Protein AF-A0A212CUP1-F1 (afdb_monomer_lite)

Sequence (65 aa):
VSCNIFRTLPPSDSNEFDPEEDEPTLEASWPHLQLVYEFFIRFLESQEFQPSVAKKYIDQKFVLQ

Organism: Cervus elaphus hippelaphus (NCBI:txid46360)

Structure (mmCIF, N/CA/C/O backbone):
data_AF-A0A212CUP1-F1
#
_entry.id   AF-A0A212CUP1-F1
#
loop_
_atom_site.group_PDB
_atom_site.id
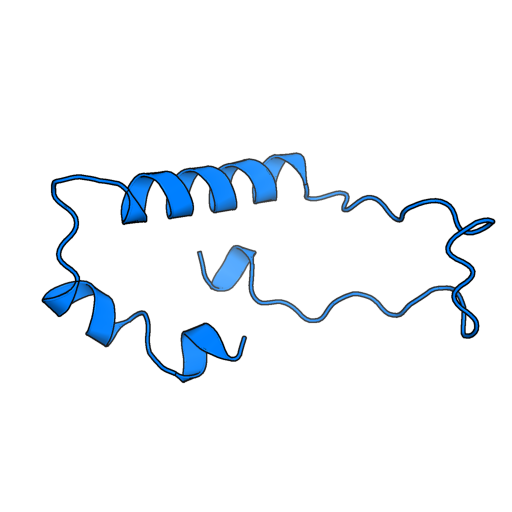_atom_site.type_symbol
_atom_site.label_atom_id
_atom_site.label_alt_id
_atom_site.label_comp_id
_atom_site.label_asym_id
_atom_site.label_entity_id
_atom_site.label_seq_id
_atom_site.pdbx_PDB_ins_code
_atom_site.Cartn_x
_atom_site.Cartn_y
_atom_site.Cartn_z
_atom_site.occupancy
_atom_site.B_iso_or_equiv
_atom_site.auth_seq_id
_atom_site.auth_comp_id
_atom_site.auth_asym_id
_atom_site.auth_atom_id
_atom_site.pdbx_PDB_model_num
ATOM 1 N N . VAL A 1 1 ? -6.998 5.072 -2.819 1.00 93.88 1 VAL A N 1
ATOM 2 C CA . VAL A 1 1 ? -5.761 4.309 -2.526 1.00 93.88 1 VAL A CA 1
ATOM 3 C C . VAL A 1 1 ? -5.742 3.014 -3.325 1.00 93.88 1 VAL A C 1
ATOM 5 O O . VAL A 1 1 ? -4.972 2.950 -4.270 1.00 93.88 1 VAL A O 1
ATOM 8 N N . SER A 1 2 ? -6.646 2.060 -3.064 1.00 95.94 2 SER A N 1
ATOM 9 C CA . SER A 1 2 ? -6.676 0.750 -3.743 1.00 95.94 2 SER A CA 1
ATOM 10 C C . SER A 1 2 ? -6.643 0.820 -5.273 1.00 95.94 2 SER A C 1
ATOM 12 O O . SER A 1 2 ? -5.759 0.227 -5.869 1.00 95.94 2 SER A O 1
ATOM 14 N N . CYS A 1 3 ? -7.511 1.616 -5.913 1.00 96.38 3 CYS A N 1
ATOM 15 C CA . CYS A 1 3 ? -7.541 1.731 -7.382 1.00 96.38 3 CYS A CA 1
ATOM 16 C C . CYS A 1 3 ? -6.268 2.329 -8.010 1.00 96.38 3 CYS A C 1
ATOM 18 O O . CYS A 1 3 ? -6.092 2.226 -9.216 1.00 96.38 3 CYS A O 1
ATOM 20 N N . ASN A 1 4 ? -5.415 2.986 -7.217 1.00 96.19 4 ASN A N 1
ATOM 21 C CA . ASN A 1 4 ? -4.177 3.597 -7.707 1.00 96.19 4 ASN A CA 1
ATOM 22 C C . ASN A 1 4 ? -2.964 2.677 -7.498 1.00 96.19 4 ASN A C 1
ATOM 24 O O . ASN A 1 4 ? -2.032 2.700 -8.297 1.00 96.19 4 ASN A O 1
ATOM 28 N N . ILE A 1 5 ? -2.958 1.908 -6.401 1.00 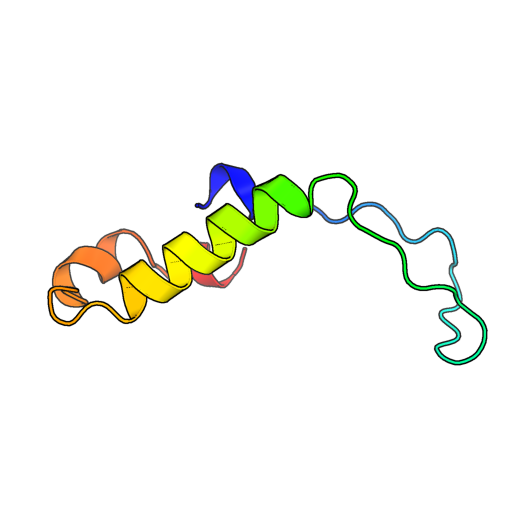95.69 5 ILE A N 1
ATOM 29 C CA . ILE A 1 5 ? -1.792 1.127 -5.965 1.00 95.69 5 ILE A CA 1
ATOM 30 C C . ILE A 1 5 ? -1.915 -0.345 -6.363 1.00 95.69 5 ILE A C 1
ATOM 32 O O . ILE A 1 5 ? -0.937 -0.923 -6.824 1.00 95.69 5 ILE A O 1
ATOM 36 N N . PHE A 1 6 ? -3.097 -0.948 -6.217 1.00 96.75 6 PHE A N 1
ATOM 37 C CA . PHE A 1 6 ? -3.281 -2.375 -6.469 1.00 96.75 6 PHE A CA 1
ATOM 38 C C . PHE A 1 6 ? -3.364 -2.637 -7.966 1.00 96.75 6 PHE A C 1
ATOM 40 O O . PHE A 1 6 ? -4.403 -2.440 -8.600 1.00 96.75 6 PHE A O 1
ATOM 47 N N . ARG A 1 7 ? -2.236 -3.066 -8.525 1.00 94.00 7 ARG A N 1
ATOM 48 C CA . ARG A 1 7 ? -2.105 -3.461 -9.921 1.00 94.00 7 ARG A CA 1
ATOM 49 C C . ARG A 1 7 ? -1.062 -4.555 -10.053 1.00 94.00 7 ARG A C 1
ATOM 51 O O . ARG A 1 7 ? -0.103 -4.611 -9.290 1.00 94.00 7 ARG A O 1
ATOM 58 N N . THR A 1 8 ? -1.244 -5.402 -11.054 1.00 93.31 8 THR A N 1
ATOM 59 C CA . THR A 1 8 ? -0.214 -6.354 -11.458 1.00 93.31 8 THR A CA 1
ATOM 60 C C . THR A 1 8 ? 1.007 -5.577 -11.940 1.00 93.31 8 THR A C 1
ATOM 62 O O . THR A 1 8 ? 0.871 -4.636 -12.726 1.00 93.31 8 THR A O 1
ATOM 65 N N . LEU A 1 9 ? 2.18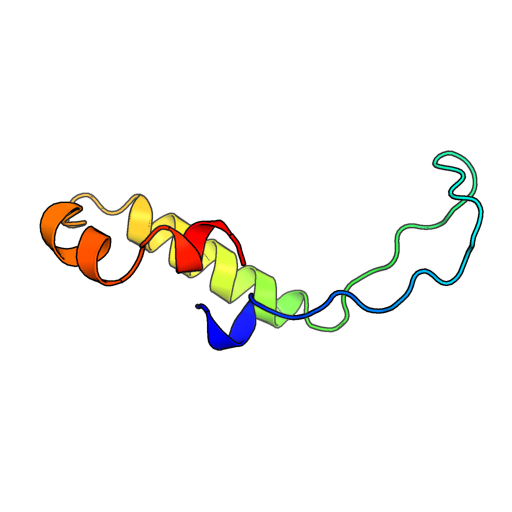5 -5.953 -11.447 1.00 88.75 9 LEU A N 1
ATOM 66 C CA . LEU A 1 9 ? 3.436 -5.394 -11.941 1.00 88.75 9 LEU A CA 1
ATOM 67 C C . LEU A 1 9 ? 3.638 -5.803 -13.407 1.00 88.75 9 LEU A C 1
ATOM 69 O O . LEU A 1 9 ? 3.234 -6.908 -13.786 1.00 88.75 9 LEU A O 1
ATOM 73 N N . PRO A 1 10 ? 4.223 -4.926 -14.240 1.00 85.88 10 PRO A N 1
ATOM 74 C CA . PRO A 1 10 ? 4.600 -5.312 -15.590 1.00 85.88 10 PRO A CA 1
ATOM 75 C C . PRO A 1 10 ? 5.567 -6.509 -15.542 1.00 85.88 10 PRO A C 1
ATOM 77 O O . PRO A 1 10 ? 6.267 -6.693 -14.541 1.00 85.88 10 PRO A O 1
ATOM 80 N N . PRO A 1 11 ? 5.586 -7.350 -16.588 1.00 84.62 11 PRO A N 1
ATOM 81 C CA . PRO A 1 11 ? 6.556 -8.435 -16.676 1.00 84.62 11 PRO A CA 1
ATOM 82 C C . PRO A 1 11 ? 7.986 -7.882 -16.607 1.00 84.62 11 PRO A C 1
ATOM 84 O O . PRO A 1 11 ? 8.240 -6.776 -17.076 1.00 84.62 11 PRO A O 1
ATOM 87 N N . SER A 1 12 ? 8.899 -8.661 -16.024 1.00 79.31 12 SER A N 1
ATOM 88 C CA . SER A 1 12 ? 10.331 -8.351 -16.055 1.00 79.31 12 SER A CA 1
ATOM 89 C C . SER A 1 12 ? 10.855 -8.461 -17.487 1.00 79.31 12 SER A C 1
ATOM 91 O O . SER A 1 12 ? 10.470 -9.388 -18.206 1.00 79.31 12 SER A O 1
ATOM 93 N N . ASP A 1 13 ? 11.745 -7.551 -17.883 1.00 72.75 13 ASP A N 1
ATOM 94 C CA . ASP A 1 13 ? 12.407 -7.589 -19.193 1.00 72.75 13 ASP A CA 1
ATOM 95 C C . ASP A 1 13 ? 13.463 -8.712 -19.274 1.00 72.75 13 ASP A C 1
ATOM 97 O O . ASP A 1 13 ? 13.798 -9.174 -20.367 1.00 72.75 13 ASP A O 1
ATOM 101 N N . SER A 1 14 ? 13.945 -9.203 -18.123 1.00 71.69 14 SER A N 1
ATOM 102 C CA . SER A 1 14 ? 14.940 -10.275 -18.006 1.00 71.69 14 SER A CA 1
ATOM 103 C C . SER A 1 14 ? 14.423 -11.477 -17.196 1.00 71.69 14 SER A C 1
ATOM 105 O O . SER A 1 14 ? 13.680 -11.336 -16.220 1.00 71.69 14 SER A O 1
ATOM 107 N N . ASN A 1 15 ? 14.825 -12.685 -17.617 1.00 71.12 15 ASN A N 1
ATOM 108 C CA . ASN A 1 15 ? 14.583 -13.946 -16.891 1.00 71.12 15 ASN A CA 1
ATOM 109 C C . ASN A 1 15 ? 15.656 -14.237 -15.826 1.00 71.12 15 ASN A C 1
ATOM 111 O O . ASN A 1 15 ? 15.463 -15.114 -14.986 1.00 71.12 15 ASN A O 1
ATOM 115 N N . GLU A 1 16 ? 16.777 -13.523 -15.881 1.00 72.75 16 GLU A N 1
ATOM 116 C CA . GLU A 1 16 ? 17.871 -13.578 -14.919 1.00 72.75 16 GLU A CA 1
ATOM 117 C C . GLU A 1 16 ? 18.035 -12.159 -14.383 1.00 72.75 16 GLU A C 1
ATOM 119 O O . GLU A 1 16 ? 18.310 -11.243 -15.150 1.00 72.75 16 GLU A O 1
ATOM 124 N N . PHE A 1 17 ? 17.754 -11.980 -13.095 1.00 76.44 17 PHE A N 1
ATOM 125 C CA . PHE A 1 17 ? 17.943 -10.710 -12.405 1.00 76.44 17 PHE A CA 1
ATOM 126 C C . PHE A 1 17 ? 19.379 -10.655 -11.890 1.00 76.44 17 PHE A C 1
ATOM 128 O O . PHE A 1 17 ? 19.743 -11.475 -11.038 1.00 76.44 17 PHE A O 1
ATOM 135 N N . ASP A 1 18 ? 20.167 -9.706 -12.387 1.00 81.88 18 ASP A N 1
ATOM 136 C CA . ASP A 1 18 ? 21.494 -9.393 -11.868 1.00 81.88 18 ASP A CA 1
ATOM 137 C C . ASP A 1 18 ? 21.457 -8.028 -11.158 1.00 81.88 18 ASP A C 1
ATOM 139 O O . ASP A 1 18 ? 21.428 -6.988 -11.813 1.00 81.88 18 ASP A O 1
ATOM 143 N N . PRO A 1 19 ? 21.474 -7.989 -9.813 1.00 77.06 19 PRO A N 1
ATOM 144 C CA . PRO A 1 19 ? 21.397 -6.738 -9.066 1.00 77.06 19 PRO A CA 1
ATOM 145 C C . PRO A 1 19 ? 22.607 -5.808 -9.261 1.00 77.06 19 PRO A C 1
ATOM 147 O O . PRO A 1 19 ? 22.524 -4.652 -8.841 1.00 77.06 19 PRO A O 1
ATOM 150 N N . GLU A 1 20 ? 23.727 -6.290 -9.816 1.00 81.06 20 GLU A N 1
ATOM 151 C CA . GLU A 1 20 ? 24.917 -5.471 -10.086 1.00 81.06 20 GLU A CA 1
ATOM 152 C C . GLU A 1 20 ? 24.891 -4.833 -11.484 1.00 81.06 20 GLU A C 1
ATOM 154 O O . GLU A 1 20 ? 25.383 -3.712 -11.640 1.00 81.06 20 GLU A O 1
ATOM 159 N N . GLU A 1 21 ? 24.313 -5.515 -12.479 1.00 77.56 21 GLU A N 1
ATOM 160 C CA . GLU A 1 21 ? 24.295 -5.068 -13.881 1.00 77.56 21 GLU A CA 1
ATOM 161 C C . GLU A 1 21 ? 22.951 -4.467 -14.330 1.00 77.56 21 GLU A C 1
ATOM 163 O O . GLU A 1 21 ? 22.942 -3.583 -15.192 1.00 77.56 21 GLU A O 1
ATOM 168 N N . ASP A 1 22 ? 21.822 -4.891 -13.750 1.00 80.56 22 ASP A N 1
ATOM 169 C CA . ASP A 1 22 ? 20.497 -4.431 -14.170 1.00 80.56 22 ASP A CA 1
ATOM 170 C C . ASP A 1 22 ? 20.222 -2.989 -13.708 1.00 80.56 22 ASP A C 1
ATOM 172 O O . ASP A 1 22 ? 20.202 -2.666 -12.514 1.00 80.56 22 ASP A O 1
ATOM 176 N N . GLU A 1 23 ? 19.936 -2.096 -14.663 1.00 79.69 23 GLU A N 1
ATOM 177 C CA . GLU A 1 23 ? 19.471 -0.748 -14.340 1.00 79.69 23 GLU A CA 1
ATOM 178 C C . GLU A 1 23 ? 18.083 -0.795 -13.672 1.00 79.69 23 GLU A C 1
ATOM 180 O O . GLU A 1 23 ? 17.187 -1.519 -14.120 1.00 79.69 23 GLU A O 1
ATOM 185 N N . PRO A 1 24 ? 17.841 0.011 -12.621 1.00 7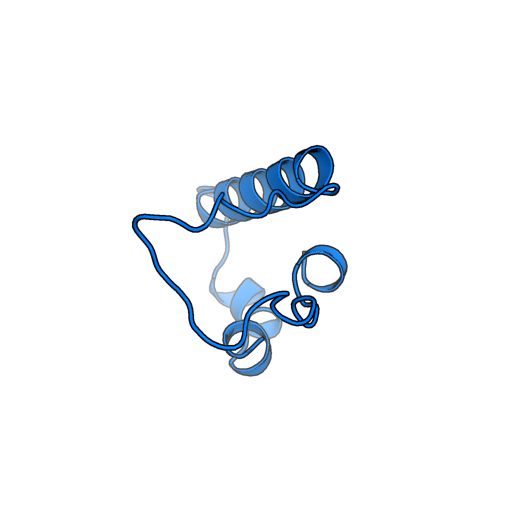8.69 24 PRO A N 1
ATOM 186 C CA . PRO A 1 24 ? 16.555 0.013 -11.944 1.00 78.69 24 PRO A CA 1
ATOM 187 C C . PRO A 1 24 ? 15.452 0.523 -12.877 1.00 78.69 24 PRO A C 1
ATOM 189 O O . PRO A 1 24 ? 15.479 1.666 -13.341 1.00 78.69 24 PRO A O 1
ATOM 192 N N . THR A 1 25 ? 14.421 -0.293 -13.094 1.00 80.50 25 THR A N 1
ATOM 193 C CA . THR A 1 25 ? 13.230 0.135 -13.831 1.00 80.50 25 THR A CA 1
ATOM 194 C C . THR A 1 25 ? 12.482 1.216 -13.049 1.00 80.50 25 THR A C 1
ATOM 196 O O . THR A 1 25 ? 12.051 1.005 -11.913 1.00 80.50 25 THR A O 1
ATOM 199 N N . LEU A 1 26 ? 12.293 2.386 -13.665 1.00 86.94 26 LEU A N 1
ATOM 200 C CA . LEU A 1 26 ? 11.537 3.491 -13.076 1.00 86.94 26 LEU A CA 1
ATOM 201 C C . LEU A 1 26 ? 10.056 3.419 -13.465 1.00 86.94 26 LEU A C 1
ATOM 203 O O . LEU A 1 26 ? 9.702 3.240 -14.628 1.00 86.94 26 LEU A O 1
ATOM 207 N N . GLU A 1 27 ? 9.172 3.631 -12.492 1.00 90.25 27 GLU A N 1
ATOM 208 C CA . GLU A 1 27 ? 7.729 3.707 -12.725 1.00 90.25 27 GLU A CA 1
ATOM 209 C C . GLU A 1 27 ? 7.347 5.090 -13.276 1.00 90.25 27 GLU A C 1
ATOM 211 O O . GLU A 1 27 ? 7.446 6.102 -12.581 1.00 90.25 27 GLU A O 1
ATOM 216 N N . ALA A 1 28 ? 6.854 5.147 -14.515 1.00 92.50 28 ALA A N 1
ATOM 217 C CA . ALA A 1 28 ? 6.461 6.399 -15.167 1.00 92.50 28 ALA A CA 1
ATOM 218 C C . ALA A 1 28 ? 5.372 7.162 -14.387 1.00 92.50 28 ALA A C 1
ATOM 220 O O . ALA A 1 28 ? 5.338 8.394 -14.382 1.00 92.50 28 ALA A O 1
ATOM 221 N N . SER A 1 29 ? 4.498 6.439 -13.681 1.00 95.56 29 SER A N 1
ATOM 222 C CA . SER A 1 29 ? 3.441 7.029 -12.854 1.00 95.56 29 SER A CA 1
ATOM 223 C C . SER A 1 29 ? 3.930 7.483 -11.475 1.00 95.56 29 SER A C 1
ATOM 225 O O . SER A 1 29 ? 3.117 7.955 -10.676 1.00 95.56 29 SER A O 1
ATOM 227 N N . TRP A 1 30 ? 5.230 7.366 -11.169 1.00 95.75 30 TRP A N 1
ATOM 228 C CA . TRP A 1 30 ? 5.788 7.659 -9.847 1.00 95.75 30 TRP A CA 1
ATOM 229 C C . TRP A 1 30 ? 5.409 9.040 -9.293 1.00 95.75 30 TRP A C 1
ATOM 231 O O . TRP A 1 30 ? 4.966 9.078 -8.146 1.00 95.7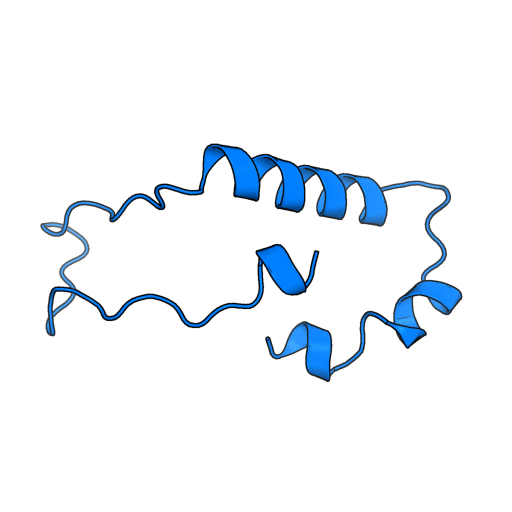5 30 TRP A O 1
ATOM 241 N N . PRO A 1 31 ? 5.425 10.146 -10.068 1.00 96.81 31 PRO A N 1
ATOM 242 C CA . PRO A 1 31 ? 4.996 11.452 -9.558 1.00 96.81 31 PRO A CA 1
ATOM 243 C C . PRO A 1 31 ? 3.561 11.464 -9.010 1.00 96.81 31 PRO A C 1
ATOM 245 O O . PRO A 1 31 ? 3.257 12.199 -8.076 1.00 96.81 31 PRO A O 1
ATOM 248 N N . HIS A 1 32 ? 2.674 10.628 -9.559 1.00 97.25 32 HIS A N 1
ATOM 249 C CA . HIS A 1 32 ? 1.305 10.475 -9.064 1.00 97.25 32 HIS A CA 1
ATOM 250 C C . HIS A 1 32 ? 1.237 9.496 -7.889 1.00 97.25 32 HIS A C 1
ATOM 252 O O . HIS A 1 32 ? 0.553 9.758 -6.901 1.00 97.25 32 HIS A O 1
ATOM 258 N N . LEU A 1 33 ? 1.941 8.364 -7.979 1.00 97.06 33 LEU A N 1
ATOM 259 C CA . LEU A 1 33 ? 1.926 7.324 -6.947 1.00 97.06 33 LEU A CA 1
ATOM 260 C C . LEU A 1 33 ? 2.554 7.793 -5.644 1.00 97.06 33 LEU A C 1
ATOM 262 O O . LEU A 1 33 ? 2.013 7.492 -4.583 1.00 97.06 33 LEU A O 1
ATOM 266 N N . GLN A 1 34 ? 3.629 8.574 -5.725 1.00 97.50 34 GLN A N 1
ATOM 267 C CA . GLN A 1 34 ? 4.263 9.201 -4.576 1.00 97.50 34 GLN A CA 1
ATOM 268 C C . GLN A 1 34 ? 3.228 9.957 -3.735 1.00 97.50 34 GLN A C 1
ATOM 270 O O . GLN A 1 34 ? 3.135 9.735 -2.531 1.00 97.50 34 GLN A O 1
ATOM 275 N N . LEU A 1 35 ? 2.374 10.767 -4.369 1.00 98.19 35 LEU A N 1
ATOM 276 C CA . LEU A 1 35 ? 1.321 11.512 -3.673 1.00 98.19 35 LEU A CA 1
ATOM 277 C C . LEU A 1 35 ? 0.297 10.587 -3.007 1.00 98.19 35 LEU A C 1
ATOM 279 O O . LEU A 1 35 ? -0.158 10.871 -1.901 1.00 98.19 35 LEU A O 1
ATOM 283 N N . VAL A 1 36 ? -0.069 9.476 -3.653 1.00 98.31 36 VAL A N 1
ATOM 284 C CA . VAL A 1 36 ? -1.016 8.507 -3.078 1.00 98.31 36 VAL A CA 1
ATOM 285 C C . VAL A 1 36 ? -0.410 7.802 -1.862 1.00 98.31 36 VAL A C 1
ATOM 287 O O . VAL A 1 36 ? -1.108 7.641 -0.858 1.00 98.31 36 VAL A O 1
ATOM 290 N N . TYR A 1 37 ? 0.864 7.407 -1.930 1.00 98.19 37 TYR A N 1
ATOM 291 C CA . TYR A 1 37 ? 1.580 6.804 -0.804 1.00 98.19 37 TYR A CA 1
ATOM 292 C C . TYR A 1 37 ? 1.732 7.790 0.352 1.00 98.19 37 TYR A C 1
ATOM 294 O O . TYR A 1 37 ? 1.335 7.472 1.471 1.00 98.19 37 TYR A O 1
ATOM 302 N N . GLU A 1 38 ? 2.226 9.001 0.088 1.00 98.31 38 GLU A N 1
ATOM 303 C CA . GLU A 1 38 ? 2.382 10.038 1.110 1.00 98.31 38 GLU A CA 1
ATOM 304 C C . GLU A 1 38 ? 1.049 10.393 1.772 1.00 98.31 38 GLU A C 1
ATOM 306 O O . GLU A 1 38 ? 0.977 10.529 2.994 1.00 98.31 38 GLU A O 1
ATOM 311 N N . PHE A 1 39 ? -0.024 10.511 0.984 1.00 98.06 39 PHE A N 1
ATOM 312 C CA . PHE A 1 39 ? -1.366 10.729 1.511 1.00 98.06 39 PHE A CA 1
ATOM 313 C C . PHE A 1 39 ? -1.790 9.597 2.449 1.00 98.06 39 PHE A C 1
ATOM 315 O O . PHE A 1 39 ? -2.277 9.862 3.547 1.00 98.06 39 PHE A O 1
ATOM 322 N N . PHE A 1 40 ? -1.613 8.341 2.033 1.00 98.19 40 PHE A N 1
ATOM 323 C CA . PHE A 1 40 ? -2.056 7.204 2.832 1.00 98.19 40 PHE A CA 1
ATOM 324 C C . PHE A 1 40 ? -1.242 7.055 4.122 1.00 98.19 40 PHE A C 1
ATOM 326 O O . PHE A 1 40 ? -1.829 6.804 5.171 1.00 98.19 40 PHE A O 1
ATOM 333 N N . ILE A 1 41 ? 0.071 7.300 4.072 1.00 98.19 41 ILE A N 1
ATOM 334 C CA . ILE A 1 41 ? 0.937 7.332 5.259 1.00 98.19 41 ILE A CA 1
ATOM 335 C C . ILE A 1 41 ? 0.460 8.415 6.228 1.00 98.19 41 ILE A C 1
ATOM 337 O O . ILE A 1 41 ? 0.129 8.106 7.369 1.00 98.19 41 ILE A O 1
ATOM 341 N N . ARG A 1 42 ? 0.304 9.663 5.763 1.00 98.25 42 ARG A N 1
ATOM 342 C CA . ARG A 1 42 ? -0.173 10.759 6.624 1.00 98.25 42 ARG A CA 1
ATOM 343 C C . ARG A 1 42 ? -1.569 10.512 7.193 1.00 98.25 42 ARG A C 1
ATOM 345 O O . ARG A 1 42 ? -1.856 10.935 8.309 1.00 98.25 42 ARG A O 1
ATOM 352 N N . PHE A 1 43 ? -2.443 9.839 6.444 1.00 97.94 43 PHE A N 1
ATOM 353 C CA . PHE A 1 43 ? -3.765 9.439 6.926 1.00 97.94 43 PHE A CA 1
ATOM 354 C C . PHE A 1 43 ? -3.676 8.426 8.077 1.00 97.94 43 PHE A C 1
ATOM 356 O O . PHE A 1 43 ? -4.386 8.585 9.067 1.00 97.94 43 PHE A O 1
ATOM 363 N N . LEU A 1 44 ? -2.802 7.421 7.968 1.00 97.81 44 LEU A N 1
ATOM 364 C CA . LEU A 1 44 ? -2.585 6.417 9.015 1.00 97.81 44 LEU A CA 1
ATOM 365 C C . LEU A 1 44 ? -1.873 6.990 10.250 1.00 97.81 44 LEU A C 1
ATOM 367 O O . LEU A 1 44 ? -2.151 6.560 11.365 1.00 97.81 44 LEU A O 1
ATOM 371 N N . GLU A 1 45 ? -0.980 7.961 10.060 1.00 97.88 45 GLU A N 1
ATOM 372 C CA . GLU A 1 45 ? -0.239 8.645 11.132 1.00 97.88 45 GLU A CA 1
ATOM 373 C C . GLU A 1 45 ? -1.043 9.760 11.821 1.00 97.88 45 GLU A C 1
ATOM 375 O O . GLU A 1 45 ? -0.588 10.346 12.807 1.00 97.88 45 GLU A O 1
ATOM 380 N N . SER A 1 46 ? -2.232 10.089 11.309 1.00 98.06 46 SER A N 1
ATOM 381 C CA . SER A 1 46 ? -3.081 11.122 11.893 1.00 98.06 46 SER A CA 1
ATOM 382 C C . SER A 1 46 ? -3.510 10.743 13.311 1.00 98.06 46 SER A C 1
ATOM 384 O O . SER A 1 46 ? -4.002 9.643 13.549 1.00 98.06 46 SER A O 1
ATOM 386 N N . GLN A 1 47 ? -3.421 11.692 14.245 1.00 97.94 47 GLN A N 1
ATOM 387 C CA . GLN A 1 47 ? -3.906 11.502 15.620 1.00 97.94 47 GLN A CA 1
ATOM 388 C C . GLN A 1 47 ? -5.425 11.278 15.692 1.00 97.94 47 GLN A C 1
ATOM 390 O O . GLN A 1 47 ? -5.925 10.688 16.643 1.00 97.94 47 GLN A O 1
ATOM 395 N N . GLU A 1 48 ? -6.153 11.707 14.661 1.00 97.81 48 GLU A N 1
ATOM 396 C CA . GLU A 1 48 ? -7.602 11.530 14.537 1.00 97.81 48 GLU A CA 1
ATOM 397 C C . GLU A 1 48 ? -7.974 10.210 13.838 1.00 97.81 48 GLU A C 1
ATOM 399 O O . GLU A 1 48 ? -9.155 9.927 13.605 1.00 97.81 48 GLU A O 1
ATOM 404 N N . PHE A 1 49 ? -6.985 9.392 13.458 1.00 97.88 49 PHE A N 1
ATOM 405 C CA . PHE A 1 49 ? -7.232 8.115 12.804 1.00 97.88 49 PHE A CA 1
ATOM 406 C C . PHE A 1 49 ? -7.946 7.153 13.760 1.00 97.88 49 PHE A C 1
ATOM 408 O O . PHE A 1 49 ? -7.527 6.938 14.896 1.00 97.88 49 PHE A O 1
ATOM 415 N N . GLN A 1 50 ? -9.029 6.533 13.285 1.00 98.19 50 GLN A N 1
ATOM 416 C CA . GLN A 1 50 ? -9.830 5.586 14.064 1.00 98.19 50 GLN A CA 1
ATOM 417 C C . GLN A 1 50 ? -9.671 4.160 13.507 1.00 98.19 50 GLN A C 1
ATOM 419 O O . GLN A 1 50 ? -10.386 3.786 12.566 1.00 98.19 50 GLN A O 1
ATOM 424 N N . PRO A 1 51 ? -8.803 3.313 14.100 1.00 96.81 51 PRO A N 1
ATOM 425 C CA . PRO A 1 51 ? -8.554 1.957 13.605 1.00 96.81 51 PRO A CA 1
ATOM 426 C C . PRO A 1 51 ? -9.808 1.077 13.569 1.00 96.81 51 PRO A C 1
ATOM 428 O O . PRO A 1 51 ? -9.962 0.236 12.685 1.00 96.81 51 PRO A O 1
ATOM 431 N N . SER A 1 52 ? -10.736 1.282 14.508 1.00 96.94 52 SER A N 1
ATOM 432 C CA . SER A 1 52 ? -11.996 0.535 14.597 1.00 96.94 52 SER A CA 1
ATOM 433 C C . SER A 1 52 ? -12.900 0.743 13.378 1.00 96.94 52 SER A C 1
ATOM 435 O O . SER A 1 52 ? -13.566 -0.195 12.936 1.00 96.94 52 SER A O 1
ATOM 437 N N . VAL A 1 53 ? -12.903 1.952 12.812 1.00 97.06 53 VAL A N 1
ATOM 438 C CA . VAL A 1 53 ? -13.641 2.280 11.588 1.00 97.06 53 VAL A CA 1
ATOM 439 C C . VAL A 1 53 ? -12.872 1.771 10.370 1.00 97.06 53 VAL A C 1
ATOM 441 O O . VAL A 1 53 ? -13.458 1.119 9.505 1.00 97.06 53 VAL A O 1
ATOM 444 N N . ALA A 1 54 ? -11.557 2.006 10.331 1.00 96.88 54 ALA A N 1
ATOM 445 C CA . ALA A 1 54 ? -10.70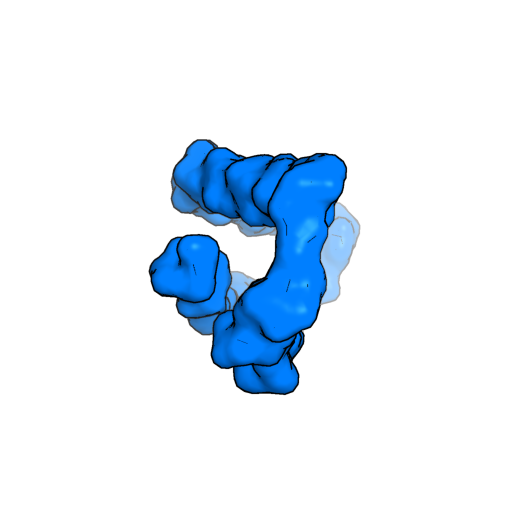2 1.634 9.207 1.00 96.88 54 ALA A CA 1
ATOM 446 C C . ALA A 1 54 ? -10.623 0.118 8.971 1.00 96.88 54 ALA A C 1
ATOM 448 O O . ALA A 1 54 ? -10.596 -0.309 7.820 1.00 96.88 54 ALA A O 1
ATOM 449 N N . LYS A 1 55 ? -10.673 -0.707 10.028 1.00 96.19 55 LYS A N 1
ATOM 450 C CA . LYS A 1 55 ? -10.634 -2.181 9.942 1.00 96.19 55 LYS A CA 1
ATOM 451 C C . LYS A 1 55 ? -11.726 -2.780 9.043 1.00 96.19 55 LYS A C 1
ATOM 453 O O . LYS A 1 55 ? -11.562 -3.884 8.539 1.00 96.19 55 LYS A O 1
ATOM 458 N N . LYS A 1 56 ? -12.841 -2.070 8.830 1.00 96.94 56 LYS A N 1
ATOM 459 C CA . LYS A 1 56 ? -13.907 -2.502 7.907 1.00 96.94 56 LYS A CA 1
ATOM 460 C C . LYS A 1 56 ? -13.507 -2.402 6.429 1.00 96.94 56 LYS A C 1
ATOM 462 O O . LYS A 1 56 ? -14.170 -3.009 5.598 1.00 96.94 56 LYS A O 1
ATOM 467 N N . TYR A 1 57 ? -12.472 -1.622 6.115 1.00 97.19 57 TYR A N 1
ATOM 468 C CA . TYR A 1 57 ? -12.012 -1.331 4.753 1.00 97.19 57 TYR A CA 1
ATOM 469 C C . TYR A 1 57 ? -10.572 -1.800 4.501 1.00 97.19 57 TYR A C 1
ATOM 471 O O . TYR A 1 57 ? -10.233 -2.159 3.379 1.00 97.19 57 TYR A O 1
ATOM 479 N N . ILE A 1 58 ? -9.735 -1.803 5.542 1.00 96.56 58 ILE A N 1
ATOM 480 C CA . ILE A 1 58 ? -8.382 -2.367 5.543 1.00 96.56 58 ILE A CA 1
ATOM 481 C C . ILE A 1 58 ? -8.482 -3.774 6.142 1.00 96.56 58 ILE A C 1
ATOM 483 O O . ILE A 1 58 ? -8.197 -3.998 7.320 1.00 96.56 58 ILE A O 1
ATOM 487 N N . ASP A 1 59 ? -9.001 -4.699 5.341 1.00 95.81 59 ASP A N 1
ATOM 488 C CA . ASP A 1 59 ? -9.197 -6.100 5.706 1.00 95.81 59 ASP A CA 1
ATOM 489 C C . ASP A 1 59 ? -8.055 -6.992 5.180 1.00 95.81 59 ASP A C 1
ATOM 491 O O . ASP A 1 59 ? -7.077 -6.515 4.603 1.00 95.81 59 ASP A O 1
ATOM 495 N N . GLN A 1 60 ? -8.155 -8.312 5.376 1.00 97.38 60 GLN A N 1
ATOM 496 C CA . GLN A 1 60 ? -7.130 -9.236 4.873 1.00 97.38 60 GLN A CA 1
ATOM 497 C C . GLN A 1 60 ? -6.974 -9.178 3.353 1.00 97.38 60 GLN A C 1
ATOM 499 O O . GLN A 1 60 ? -5.866 -9.350 2.856 1.00 97.38 60 GLN A O 1
ATOM 504 N N . LYS A 1 61 ? -8.055 -8.914 2.610 1.00 96.25 61 LYS A N 1
ATOM 505 C CA . LYS A 1 61 ? -7.975 -8.792 1.156 1.00 96.25 61 LYS A CA 1
ATOM 506 C C . LYS A 1 61 ? -7.157 -7.564 0.777 1.00 96.25 61 LYS A C 1
ATOM 508 O O . LYS A 1 61 ? -6.315 -7.680 -0.099 1.00 96.25 61 LYS A O 1
ATOM 513 N N . PHE A 1 62 ? -7.361 -6.432 1.449 1.00 96.81 62 PHE A N 1
ATOM 514 C CA . PHE A 1 62 ? -6.549 -5.232 1.247 1.00 96.81 62 PHE A CA 1
ATOM 515 C C . PHE A 1 62 ? -5.058 -5.490 1.513 1.00 96.81 62 PHE A C 1
ATOM 517 O O . PHE A 1 62 ? -4.228 -4.973 0.781 1.00 96.81 62 PHE A O 1
ATOM 524 N N . VAL A 1 63 ? -4.718 -6.284 2.536 1.00 96.25 63 VAL A N 1
ATOM 525 C CA . VAL A 1 63 ? -3.318 -6.604 2.895 1.00 96.25 63 VAL A CA 1
ATOM 526 C C . VAL A 1 63 ? -2.645 -7.556 1.897 1.00 96.25 63 VAL A C 1
ATOM 528 O O . VAL A 1 63 ? -1.429 -7.528 1.760 1.00 96.25 63 VAL A O 1
ATOM 531 N N . LEU A 1 64 ? -3.416 -8.416 1.226 1.00 96.56 64 LEU A N 1
ATOM 532 C CA . LEU A 1 64 ? -2.900 -9.395 0.259 1.00 96.56 64 LEU A CA 1
ATOM 533 C C . LEU A 1 64 ? -2.731 -8.846 -1.166 1.00 96.56 64 LEU A C 1
ATOM 535 O O . LEU A 1 64 ? -2.198 -9.560 -2.014 1.00 96.56 64 LEU A O 1
ATOM 539 N N . GLN A 1 65 ? -3.261 -7.658 -1.458 1.00 91.81 65 GLN A N 1
ATOM 540 C CA . GLN A 1 65 ? -3.078 -6.980 -2.747 1.00 91.81 65 GLN A CA 1
ATOM 541 C C . GLN A 1 65 ? -1.769 -6.198 -2.765 1.00 91.81 65 GLN A C 1
ATOM 543 O O . GLN A 1 65 ? -1.167 -6.151 -3.858 1.00 91.81 65 GLN A O 1
#

Secondary structure (DSSP, 8-state):
-HHHH--PPPPPS-SS--TTTSPPPP-TTHHHHHHHHHHHHHHHT-TT--HHHHTTTS-HHHHH-

Radius of gyration: 16.11 Å; chains: 1; bounding box: 39×26×35 Å

pLDDT: mean 91.8, std 8.32, range [71.12, 98.31]

InterPro domains:
  IPR002554 Protein phosphatase 2A, regulatory B subunit, B56 [PF01603] (1-65)
  IPR002554 Protein phosphatase 2A, regulatory B subunit, B56 [PTHR10257] (1-65)
  IPR011989 Armadillo-like helical [G3DSA:1.25.10.10] (1-65)
  IPR016024 Armadillo-type fold [SSF48371] (1-65)

Foldseek 3Di:
DCVVPDDDDDDDPDPDDDPVPDDDDDDPCCVVVVVVVVVVVCQVVDPPRDVVVCCVPCDPVVVVD